Protein AF-A0A9X9JGE0-F1 (afdb_monomer_lite)

Sequence (147 aa):
MSAAIPAWDRRAWCSFCIFTRRSVVIAYSFNENRIAGVWTRFSFKWYGAALNHAPLVGALKTSLIVAAVATLILFSLIVAHSAFCTPFAFLTIRARLQGMSLDFEEAATDLYASRWKTFRRVTLPLILPDLFAGALLVAARGRADRL

Secondary structure (DSSP, 8-state):
------HHHHHHHHHHHHHHHHHHHHHHTTBSSSSTT----B--HHHHHHHH-HHHHHHHHHHHHHHHHHHHHHHHHHHHHHHHHHHHHHHHHHHHHHHS-THHHHHHHHTT--HHHHIIIIIHHHHHHHHHHHHHHHHHHHHHTT-

Radius of gyration: 31.66 Å; chains: 1; bounding box: 65×49×78 Å

Structure (mmCIF, N/CA/C/O backbone):
data_AF-A0A9X9JGE0-F1
#
_entry.id   AF-A0A9X9JGE0-F1
#
loop_
_atom_site.group_PDB
_atom_site.id
_atom_site.type_symbol
_atom_site.label_atom_id
_atom_site.label_alt_id
_atom_site.label_comp_id
_atom_site.label_asym_id
_atom_site.label_entity_id
_atom_site.label_seq_id
_atom_site.pdbx_PDB_ins_code
_atom_site.Cartn_x
_atom_site.Cartn_y
_atom_site.Cartn_z
_atom_site.occupancy
_atom_site.B_iso_or_equiv
_atom_site.auth_seq_id
_atom_site.auth_comp_id
_atom_site.auth_asym_id
_atom_site.auth_atom_id
_atom_site.pdbx_PDB_model_num
ATOM 1 N N . MET A 1 1 ? -11.614 42.279 -28.812 1.00 42.25 1 MET A N 1
ATOM 2 C CA . MET A 1 1 ? -12.574 41.233 -28.390 1.00 42.25 1 MET A CA 1
ATOM 3 C C . MET A 1 1 ? -11.769 39.993 -28.023 1.00 42.25 1 MET A C 1
ATOM 5 O O . MET A 1 1 ? -11.237 39.342 -28.908 1.00 42.25 1 MET A O 1
ATOM 9 N N . SER A 1 2 ? -11.552 39.766 -26.725 1.00 47.31 2 SER A N 1
ATOM 10 C CA . SER A 1 2 ? -10.724 38.673 -26.193 1.00 47.31 2 SER A CA 1
ATOM 11 C C . SER A 1 2 ? -11.575 37.406 -26.081 1.00 47.31 2 SER A C 1
ATOM 13 O O . SER A 1 2 ? -12.528 37.379 -25.303 1.00 47.31 2 SER A O 1
ATOM 15 N N . ALA A 1 3 ? -11.283 36.387 -26.890 1.00 56.34 3 ALA A N 1
ATOM 16 C CA . ALA A 1 3 ? -11.959 35.096 -26.816 1.00 56.34 3 ALA A CA 1
ATOM 17 C C . ALA A 1 3 ? -11.445 34.330 -25.586 1.00 56.34 3 ALA A C 1
ATOM 19 O O . ALA A 1 3 ? -10.338 33.791 -25.577 1.00 56.34 3 ALA A O 1
ATOM 20 N N . ALA A 1 4 ? -12.243 34.320 -24.519 1.00 57.03 4 ALA A N 1
ATOM 21 C CA . ALA A 1 4 ? -11.948 33.583 -23.301 1.00 57.03 4 ALA A CA 1
ATOM 22 C C . ALA A 1 4 ? -12.044 32.071 -23.567 1.00 57.03 4 ALA A C 1
ATOM 24 O O . ALA A 1 4 ? -13.130 31.511 -23.677 1.00 57.03 4 ALA A O 1
ATOM 25 N N . ILE A 1 5 ? -10.890 31.408 -23.670 1.00 63.47 5 ILE A N 1
ATOM 26 C CA . ILE A 1 5 ? -10.789 29.947 -23.788 1.00 63.47 5 ILE A CA 1
ATOM 27 C C . ILE A 1 5 ? -11.442 29.310 -22.540 1.00 63.47 5 ILE A C 1
ATOM 29 O O . ILE A 1 5 ? -11.009 29.634 -21.419 1.00 63.47 5 ILE A O 1
ATOM 33 N N . PRO A 1 6 ? -12.462 28.439 -22.683 1.00 63.12 6 PRO A N 1
ATOM 34 C CA . PRO A 1 6 ? -13.196 27.869 -21.554 1.00 63.12 6 PRO A CA 1
ATOM 35 C C . PRO A 1 6 ? -12.266 27.081 -20.616 1.00 63.12 6 PRO A C 1
ATOM 37 O O . PRO A 1 6 ? -11.465 26.251 -21.038 1.00 63.12 6 PRO A O 1
ATOM 40 N N . ALA A 1 7 ? -12.351 27.345 -19.307 1.00 59.91 7 ALA A N 1
ATOM 41 C CA . ALA A 1 7 ? -11.428 26.810 -18.295 1.00 59.91 7 ALA A CA 1
ATOM 42 C C . ALA A 1 7 ? -11.470 25.274 -18.127 1.00 59.91 7 ALA A C 1
ATOM 44 O O . ALA A 1 7 ? -10.531 24.694 -17.579 1.00 59.91 7 ALA A O 1
ATOM 45 N N . TRP A 1 8 ? -12.524 24.630 -18.630 1.00 57.31 8 TRP A N 1
ATOM 46 C CA . TRP A 1 8 ? -12.731 23.179 -18.643 1.00 57.31 8 TRP A CA 1
ATOM 47 C C . TRP A 1 8 ? -11.866 22.465 -19.690 1.00 57.31 8 TRP A C 1
ATOM 49 O O . TRP A 1 8 ? -11.526 21.300 -19.508 1.00 57.31 8 TRP A O 1
ATOM 59 N N . ASP A 1 9 ? -11.442 23.181 -20.734 1.00 67.12 9 ASP A N 1
ATOM 60 C CA . ASP A 1 9 ? -10.643 22.622 -21.824 1.00 67.12 9 ASP A CA 1
ATOM 61 C C . ASP A 1 9 ? -9.162 22.508 -21.425 1.00 67.12 9 ASP A C 1
ATOM 63 O O . ASP A 1 9 ? -8.529 21.477 -21.604 1.00 67.12 9 ASP A O 1
ATOM 67 N N . ARG A 1 10 ? -8.606 23.508 -20.725 1.00 67.56 10 ARG A N 1
ATOM 68 C CA . ARG A 1 10 ? -7.166 23.537 -20.387 1.00 67.56 10 ARG A CA 1
ATOM 69 C C . ARG A 1 10 ? -6.681 22.362 -19.531 1.00 67.56 10 ARG A C 1
ATOM 71 O O . ARG A 1 10 ? -5.589 21.860 -19.772 1.00 67.56 10 ARG A O 1
ATOM 78 N N . ARG A 1 11 ? -7.450 21.912 -18.531 1.00 72.19 11 ARG A N 1
ATOM 79 C CA . ARG A 1 11 ? -7.034 20.788 -17.662 1.00 72.19 11 ARG A CA 1
ATOM 80 C C . ARG A 1 11 ? -7.080 19.453 -18.404 1.00 72.19 11 ARG A C 1
ATOM 82 O O . ARG A 1 11 ? -6.126 18.685 -18.313 1.00 72.19 11 ARG A O 1
ATOM 89 N N . ALA A 1 12 ? -8.146 19.217 -19.169 1.00 79.12 12 ALA A N 1
ATOM 90 C CA . ALA A 1 12 ? -8.274 18.036 -20.018 1.00 79.12 12 ALA A CA 1
ATOM 91 C C . ALA A 1 12 ? -7.187 18.015 -21.106 1.00 79.12 12 ALA A C 1
ATOM 93 O O . ALA A 1 12 ? -6.556 16.982 -21.322 1.00 79.12 12 ALA A O 1
ATOM 94 N N . TRP A 1 13 ? -6.889 19.172 -21.702 1.00 77.50 13 TRP A N 1
ATOM 95 C CA . TRP A 1 13 ? -5.837 19.340 -22.701 1.00 77.50 13 TRP A CA 1
ATOM 96 C C . TRP A 1 13 ? -4.438 19.084 -22.131 1.00 77.50 13 TRP A C 1
ATOM 98 O O . TRP A 1 13 ? -3.636 18.388 -22.746 1.00 77.50 13 TRP A O 1
ATOM 108 N N . CYS A 1 14 ? -4.138 19.571 -20.920 1.00 80.94 14 CYS A N 1
ATOM 109 C CA . CYS A 1 14 ? -2.872 19.279 -20.244 1.00 80.94 14 CYS A CA 1
ATOM 110 C C . CYS A 1 14 ? -2.708 17.783 -19.947 1.00 80.94 14 CYS A C 1
ATOM 112 O O . CYS A 1 14 ? -1.650 17.221 -20.234 1.00 80.94 14 CYS A O 1
ATOM 114 N N . SER A 1 15 ? -3.745 17.124 -19.416 1.00 82.38 15 SER A N 1
ATOM 115 C CA . SER A 1 15 ? -3.727 15.674 -19.200 1.00 82.38 15 SER A CA 1
ATOM 116 C C . SER A 1 15 ? -3.534 14.923 -20.517 1.00 82.38 15 SER A C 1
ATOM 118 O O . SER A 1 15 ? -2.651 14.072 -20.603 1.00 82.38 15 SER A O 1
ATOM 120 N N . PHE A 1 16 ? -4.278 15.283 -21.566 1.00 85.06 16 PHE A N 1
ATOM 121 C CA . PHE A 1 16 ? -4.134 14.701 -22.899 1.00 85.06 16 PHE A CA 1
ATOM 122 C C . PHE A 1 16 ? -2.714 14.870 -23.453 1.00 85.06 16 PHE A C 1
ATOM 124 O O . PHE A 1 16 ? -2.123 13.892 -23.891 1.00 85.06 16 PHE A O 1
ATOM 131 N N . CYS A 1 17 ? -2.107 16.056 -23.372 1.00 85.12 17 CYS A N 1
ATOM 132 C CA . CYS A 1 17 ? -0.728 16.281 -23.819 1.00 85.12 17 CYS A CA 1
ATOM 133 C C . CYS A 1 17 ? 0.295 15.426 -23.051 1.00 85.12 17 CYS A C 1
ATOM 135 O O . CYS A 1 17 ? 1.239 14.906 -23.651 1.00 85.12 17 CYS A O 1
ATOM 137 N N . ILE A 1 18 ? 0.109 15.241 -21.738 1.00 88.81 18 ILE A N 1
ATOM 138 C CA . ILE A 1 18 ? 0.977 14.386 -20.911 1.00 88.81 18 ILE A CA 1
ATOM 139 C C . ILE A 1 18 ? 0.840 12.917 -21.328 1.00 88.81 18 ILE A C 1
ATOM 141 O O . ILE A 1 18 ? 1.854 12.236 -21.516 1.00 88.81 18 ILE A O 1
ATOM 145 N N . PHE A 1 19 ? -0.389 12.433 -21.518 1.00 90.19 19 PHE A N 1
ATOM 146 C CA . PHE A 1 19 ? -0.643 11.056 -21.946 1.00 90.19 19 PHE A CA 1
ATOM 147 C C . PHE A 1 19 ? -0.172 10.800 -23.376 1.00 90.19 19 PHE A C 1
ATOM 149 O O . PHE A 1 19 ? 0.493 9.796 -23.612 1.00 90.19 19 PHE A O 1
ATOM 156 N N . THR A 1 20 ? -0.420 11.732 -24.294 1.00 88.75 20 THR A N 1
ATOM 157 C CA . THR A 1 20 ? 0.056 11.685 -25.681 1.00 88.75 20 THR A CA 1
ATOM 158 C C . THR A 1 20 ? 1.581 11.647 -25.733 1.00 88.75 20 THR A C 1
ATOM 160 O O . THR A 1 20 ? 2.160 10.835 -26.447 1.00 88.75 20 THR A O 1
ATOM 163 N N . ARG A 1 21 ? 2.278 12.446 -24.914 1.00 87.38 21 ARG A N 1
ATOM 164 C CA . ARG A 1 21 ? 3.746 12.383 -24.849 1.00 87.38 21 ARG A CA 1
ATOM 165 C C . ARG A 1 21 ? 4.240 11.055 -24.270 1.00 87.38 21 ARG A C 1
ATOM 167 O O . ARG A 1 21 ? 5.219 10.502 -24.765 1.00 87.38 21 ARG A O 1
ATOM 174 N N . ARG A 1 22 ? 3.586 10.531 -23.229 1.00 88.44 22 ARG A N 1
ATOM 175 C CA . ARG A 1 22 ? 3.960 9.252 -22.603 1.00 88.44 22 ARG A CA 1
ATOM 176 C C . ARG A 1 22 ? 3.732 8.069 -23.550 1.00 88.44 22 ARG A C 1
ATOM 178 O O . ARG A 1 22 ? 4.597 7.199 -23.622 1.00 88.44 22 ARG A O 1
ATOM 185 N N . SER A 1 23 ? 2.615 8.042 -24.275 1.00 89.44 23 SER A N 1
ATOM 186 C CA . SER A 1 23 ? 2.271 6.961 -25.206 1.00 89.44 23 SER A CA 1
ATOM 187 C C . SER A 1 23 ? 3.217 6.912 -26.404 1.00 89.44 23 SER A C 1
ATOM 189 O O . SER A 1 23 ? 3.630 5.823 -26.792 1.00 89.44 23 SER A O 1
ATOM 191 N N . VAL A 1 24 ? 3.648 8.069 -26.921 1.00 88.50 24 VAL A N 1
ATOM 192 C CA . VAL A 1 24 ? 4.649 8.151 -27.997 1.00 88.50 24 VAL A CA 1
ATOM 193 C C . VAL A 1 24 ? 5.959 7.481 -27.578 1.00 88.50 24 VAL A C 1
ATOM 195 O O . VAL A 1 24 ? 6.488 6.664 -28.326 1.00 88.50 24 VAL A O 1
ATOM 198 N N . VAL A 1 25 ? 6.460 7.745 -26.365 1.00 89.56 25 VAL A N 1
ATOM 199 C CA . VAL A 1 25 ? 7.688 7.090 -25.872 1.00 89.56 25 VAL A CA 1
ATOM 200 C C . VAL A 1 25 ? 7.512 5.574 -25.750 1.00 89.56 25 VAL A C 1
ATOM 202 O O . VAL A 1 25 ? 8.422 4.833 -26.111 1.00 89.56 25 VAL A O 1
ATOM 205 N N . ILE A 1 26 ? 6.347 5.110 -25.287 1.00 90.81 26 ILE A N 1
ATOM 206 C CA . ILE A 1 26 ? 6.044 3.674 -25.175 1.00 90.81 26 ILE A CA 1
ATOM 207 C C . ILE A 1 26 ? 5.963 3.018 -26.560 1.00 90.81 26 ILE A C 1
ATOM 209 O O . ILE A 1 26 ? 6.479 1.926 -26.750 1.00 90.81 26 ILE A O 1
ATOM 213 N N . ALA A 1 27 ? 5.353 3.669 -27.551 1.00 89.06 27 ALA A N 1
ATOM 214 C CA . ALA A 1 27 ? 5.300 3.136 -28.910 1.00 89.06 27 ALA A CA 1
ATOM 215 C C . ALA A 1 27 ? 6.710 3.036 -29.517 1.00 89.06 27 ALA A C 1
ATOM 217 O O . ALA A 1 27 ? 7.099 1.986 -30.029 1.00 89.06 27 ALA A O 1
ATOM 218 N N . TYR A 1 28 ? 7.513 4.099 -29.399 1.00 89.44 28 TYR A N 1
ATOM 219 C CA . TYR A 1 28 ? 8.874 4.131 -29.936 1.00 89.44 28 TYR A CA 1
ATOM 220 C C . TYR A 1 28 ? 9.872 3.247 -29.175 1.00 89.44 28 TYR A C 1
ATOM 222 O O . TYR A 1 28 ? 10.896 2.896 -29.757 1.00 89.44 28 TYR A O 1
ATOM 230 N N . SER A 1 29 ? 9.604 2.822 -27.934 1.00 89.31 29 SER A N 1
ATOM 231 C CA . SER A 1 29 ? 10.487 1.871 -27.236 1.00 89.31 29 SER A CA 1
ATOM 232 C C . SER A 1 29 ? 10.487 0.475 -27.867 1.00 89.31 29 SER A C 1
ATOM 234 O O . SER A 1 29 ? 11.436 -0.281 -27.667 1.00 89.31 29 SER A O 1
ATOM 236 N N . PHE A 1 30 ? 9.467 0.160 -28.671 1.00 91.12 30 PHE A N 1
ATOM 237 C CA . PHE A 1 30 ? 9.420 -1.043 -29.503 1.00 91.12 30 PHE A CA 1
ATOM 238 C C . PHE A 1 30 ? 9.964 -0.830 -30.920 1.00 91.12 30 PHE A C 1
ATOM 240 O O . PHE A 1 30 ? 9.912 -1.747 -31.734 1.00 91.12 30 PHE A O 1
ATOM 247 N N . ASN A 1 31 ? 10.458 0.362 -31.259 1.00 91.31 31 ASN A N 1
ATOM 248 C CA . ASN A 1 31 ? 11.024 0.620 -32.577 1.00 91.31 31 ASN A CA 1
ATOM 249 C C . ASN A 1 31 ? 12.462 0.090 -32.652 1.00 91.31 31 ASN A C 1
ATOM 251 O O . ASN A 1 31 ? 13.282 0.272 -31.748 1.00 91.31 31 ASN A O 1
ATOM 255 N N . GLU A 1 32 ? 12.799 -0.554 -33.764 1.00 86.88 32 GLU A N 1
ATOM 256 C CA . GLU A 1 32 ? 14.139 -1.084 -33.988 1.00 86.88 32 GLU A CA 1
ATOM 257 C C . GLU A 1 32 ? 15.193 0.029 -34.175 1.00 86.88 32 GLU A C 1
ATOM 259 O O . GLU A 1 32 ? 16.374 -0.156 -33.845 1.00 86.88 32 GLU A O 1
ATOM 264 N N . ASN A 1 33 ? 14.766 1.181 -34.696 1.00 84.25 33 ASN A N 1
ATOM 265 C CA . ASN A 1 33 ? 15.609 2.336 -34.983 1.00 84.25 33 ASN A CA 1
ATOM 266 C C . ASN A 1 33 ? 16.009 3.110 -33.708 1.00 84.25 33 ASN A C 1
ATOM 268 O O . ASN A 1 33 ? 15.224 3.226 -32.772 1.00 84.25 33 ASN A O 1
ATOM 272 N N . ARG A 1 34 ? 17.217 3.697 -33.689 1.00 77.62 34 ARG A N 1
ATOM 273 C CA . ARG A 1 34 ? 17.703 4.546 -32.577 1.00 77.62 34 ARG A CA 1
ATOM 274 C C . ARG A 1 34 ? 17.159 5.982 -32.626 1.00 77.62 34 ARG A C 1
ATOM 276 O O . ARG A 1 34 ? 17.260 6.697 -31.635 1.00 77.62 34 ARG A O 1
ATOM 283 N N . ILE A 1 35 ? 16.605 6.408 -33.764 1.00 80.75 35 ILE A N 1
ATOM 284 C CA . ILE A 1 35 ? 16.060 7.756 -33.967 1.00 80.75 35 ILE A CA 1
ATOM 285 C C . ILE A 1 35 ? 14.535 7.715 -33.795 1.00 80.75 35 ILE A C 1
ATOM 287 O O . ILE A 1 35 ? 13.830 7.053 -34.560 1.00 80.75 35 ILE A O 1
ATOM 291 N N . ALA A 1 36 ? 14.021 8.437 -32.795 1.00 74.94 36 ALA A N 1
ATOM 292 C CA . ALA A 1 36 ? 12.588 8.598 -32.558 1.00 74.94 36 ALA A CA 1
ATOM 293 C C . ALA A 1 36 ? 12.008 9.618 -33.555 1.00 74.94 36 ALA A C 1
ATOM 295 O O . ALA A 1 36 ? 12.134 10.824 -33.364 1.00 74.94 36 ALA A O 1
ATOM 296 N N . GLY A 1 37 ? 11.423 9.126 -34.648 1.00 77.94 37 GLY A N 1
ATOM 297 C CA . GLY A 1 37 ? 10.830 9.969 -35.696 1.00 77.94 37 GLY A CA 1
ATOM 298 C C . GLY A 1 37 ? 10.468 9.221 -36.978 1.00 77.94 37 GLY A C 1
ATOM 299 O O . GLY A 1 37 ? 9.605 9.671 -37.722 1.00 77.94 37 GLY A O 1
ATOM 300 N N . VAL A 1 38 ? 11.078 8.054 -37.213 1.00 81.44 38 VAL A N 1
ATOM 301 C CA . VAL A 1 38 ? 10.747 7.178 -38.345 1.00 81.44 38 VAL A CA 1
ATOM 302 C C . VAL A 1 38 ? 10.482 5.771 -37.822 1.00 81.44 38 VAL A C 1
ATOM 304 O O . VAL A 1 38 ? 11.352 5.156 -37.195 1.00 81.44 38 VAL A O 1
ATOM 307 N N . TRP A 1 39 ? 9.269 5.274 -38.061 1.00 84.44 39 TRP A N 1
ATOM 308 C CA . TRP A 1 39 ? 8.888 3.901 -37.744 1.00 84.44 39 TRP A CA 1
ATOM 309 C C . TRP A 1 39 ? 9.436 2.955 -38.812 1.00 84.44 39 TRP A C 1
ATOM 311 O O . TRP A 1 39 ? 9.086 3.092 -39.982 1.00 84.44 39 TRP A O 1
ATOM 321 N N . THR A 1 40 ? 10.296 2.008 -38.426 1.00 84.50 40 THR A N 1
ATOM 322 C CA . THR A 1 40 ? 10.891 1.049 -39.373 1.00 84.50 40 THR A CA 1
ATOM 323 C C . THR A 1 40 ? 10.388 -0.368 -39.131 1.00 84.50 40 THR A C 1
ATOM 325 O O . THR A 1 40 ? 9.804 -0.976 -40.025 1.00 84.50 40 THR A O 1
ATOM 328 N N . ARG A 1 41 ? 10.589 -0.901 -37.919 1.00 84.81 41 ARG A N 1
ATOM 329 C CA . ARG A 1 41 ? 10.190 -2.263 -37.543 1.00 84.81 41 ARG A CA 1
ATOM 330 C C . ARG A 1 41 ? 9.975 -2.388 -36.037 1.00 84.81 41 ARG A C 1
ATOM 332 O O . ARG A 1 41 ? 10.631 -1.706 -35.253 1.00 84.81 41 ARG A O 1
ATOM 339 N N . PHE A 1 42 ? 9.097 -3.306 -35.645 1.00 89.75 42 PHE A N 1
ATOM 340 C CA . PHE A 1 42 ? 8.863 -3.688 -34.253 1.00 89.75 42 PHE A CA 1
ATOM 341 C C . PHE A 1 42 ? 9.985 -4.611 -33.724 1.00 89.75 42 PHE A C 1
ATOM 343 O O . PHE A 1 42 ? 10.331 -5.598 -34.380 1.00 89.75 42 PHE A O 1
ATOM 350 N N . SER A 1 43 ? 10.576 -4.299 -32.562 1.00 89.38 43 SER A N 1
ATOM 351 C CA . SER A 1 43 ? 11.701 -5.031 -31.957 1.00 89.38 43 SER A CA 1
ATOM 352 C C . SER A 1 43 ? 11.806 -4.852 -30.432 1.00 89.38 43 SER A C 1
ATOM 354 O O . SER A 1 43 ? 11.572 -3.771 -29.902 1.00 89.38 43 SER A O 1
ATOM 356 N N . PHE A 1 44 ? 12.257 -5.901 -29.730 1.00 88.88 44 PHE A N 1
ATOM 357 C CA . PHE A 1 44 ? 12.521 -5.898 -28.279 1.00 88.88 44 PHE A CA 1
ATOM 358 C C . PHE A 1 44 ? 14.014 -5.888 -27.904 1.00 88.88 44 PHE A C 1
ATOM 360 O O . PHE A 1 44 ? 14.366 -6.011 -26.730 1.00 88.88 44 PHE A O 1
ATOM 367 N N . LYS A 1 45 ? 14.918 -5.747 -28.880 1.00 87.94 45 LYS A N 1
ATOM 368 C CA . LYS A 1 45 ? 16.372 -5.898 -28.675 1.00 87.94 45 LYS A CA 1
ATOM 369 C C . LYS A 1 45 ? 16.943 -5.017 -27.554 1.00 87.94 45 LYS A C 1
ATOM 371 O O . LYS A 1 45 ? 17.818 -5.449 -26.805 1.00 87.94 45 LYS A O 1
ATOM 376 N N . TRP A 1 46 ? 16.415 -3.804 -27.403 1.00 87.31 46 TRP A N 1
ATOM 377 C CA . TRP A 1 46 ? 16.867 -2.837 -26.403 1.00 87.31 46 TRP A CA 1
ATOM 378 C C . TRP A 1 46 ? 16.511 -3.245 -24.975 1.00 87.31 46 TRP A C 1
ATOM 380 O O . TRP A 1 46 ? 17.274 -2.942 -24.067 1.00 87.31 46 TRP A O 1
ATOM 390 N N . TYR A 1 47 ? 15.412 -3.976 -24.770 1.00 89.12 47 TYR A N 1
ATOM 391 C CA . TYR A 1 47 ? 15.052 -4.502 -23.452 1.00 89.12 47 TYR A CA 1
ATOM 392 C C . TYR A 1 47 ? 16.012 -5.610 -23.017 1.00 89.12 47 TYR A C 1
ATOM 394 O O . TYR A 1 47 ? 16.455 -5.622 -21.872 1.00 89.12 47 TYR A O 1
ATOM 402 N N . GLY A 1 48 ? 16.400 -6.496 -23.941 1.00 87.00 48 GLY A N 1
ATOM 403 C CA . GLY A 1 48 ? 17.418 -7.516 -23.677 1.00 87.00 48 GLY A CA 1
ATOM 404 C C . GLY A 1 48 ? 18.779 -6.897 -23.349 1.00 87.00 48 GLY A C 1
ATOM 405 O O . GLY A 1 48 ? 19.413 -7.279 -22.370 1.00 87.00 48 GLY A O 1
ATOM 406 N N . ALA A 1 49 ? 19.202 -5.883 -24.112 1.00 87.00 49 ALA A N 1
ATOM 407 C CA . ALA A 1 49 ? 20.411 -5.121 -23.800 1.00 87.00 49 ALA A CA 1
ATOM 408 C C . ALA A 1 49 ? 20.309 -4.421 -22.431 1.00 87.00 49 ALA A C 1
ATOM 410 O O . ALA A 1 49 ? 21.222 -4.550 -21.622 1.00 87.00 49 ALA A O 1
ATOM 411 N N . ALA A 1 50 ? 19.175 -3.772 -22.133 1.00 87.50 50 ALA A N 1
ATOM 412 C CA . ALA A 1 50 ? 18.895 -3.114 -20.853 1.00 87.50 50 ALA A CA 1
ATOM 413 C C . ALA A 1 50 ? 19.060 -4.066 -19.657 1.00 87.50 50 ALA A C 1
ATOM 415 O O . ALA A 1 50 ? 19.731 -3.719 -18.687 1.00 87.50 50 ALA A O 1
ATOM 416 N N . LEU A 1 51 ? 18.509 -5.279 -19.742 1.00 89.00 51 LEU A N 1
ATOM 417 C CA . LEU A 1 51 ? 18.597 -6.281 -18.674 1.00 89.00 51 LEU A CA 1
ATOM 418 C C . LEU A 1 51 ? 20.001 -6.876 -18.498 1.00 89.00 51 LEU A C 1
ATOM 420 O O . LEU A 1 51 ? 20.320 -7.358 -17.417 1.00 89.00 51 LEU A O 1
ATOM 424 N N . ASN A 1 52 ? 20.861 -6.812 -19.514 1.00 92.88 52 ASN A N 1
ATOM 425 C CA . ASN A 1 52 ? 22.252 -7.256 -19.399 1.00 92.88 52 ASN A CA 1
ATOM 426 C C . ASN A 1 52 ? 23.173 -6.197 -18.761 1.00 92.88 52 ASN A C 1
ATOM 428 O O . ASN A 1 52 ? 24.310 -6.503 -18.401 1.00 92.88 52 ASN A O 1
ATOM 432 N N . HIS A 1 53 ? 22.708 -4.956 -18.578 1.00 93.75 53 HIS A N 1
ATOM 433 C CA . HIS A 1 53 ? 23.491 -3.920 -17.908 1.00 93.75 53 HIS A CA 1
ATOM 434 C C . HIS A 1 53 ? 23.459 -4.099 -16.382 1.00 93.75 53 HIS A C 1
ATOM 436 O O . HIS A 1 53 ? 22.483 -3.757 -15.711 1.00 93.75 53 HIS A O 1
ATOM 442 N N . ALA A 1 54 ? 24.575 -4.577 -15.823 1.00 91.31 54 ALA A N 1
ATOM 443 C CA . ALA A 1 54 ? 24.733 -4.838 -14.390 1.00 91.31 54 ALA A CA 1
ATOM 444 C C . ALA A 1 54 ? 24.349 -3.659 -13.463 1.00 91.31 54 ALA A C 1
ATOM 446 O O . ALA A 1 54 ? 23.667 -3.912 -12.467 1.00 91.31 54 ALA A O 1
ATOM 447 N N . PRO A 1 55 ? 24.677 -2.382 -13.765 1.00 92.88 55 PRO A N 1
ATOM 448 C CA . PRO A 1 55 ? 24.276 -1.263 -12.908 1.00 92.88 55 PRO A CA 1
ATOM 449 C C . PRO A 1 55 ? 22.758 -1.049 -12.867 1.00 92.88 55 PRO A C 1
ATOM 451 O O . PRO A 1 55 ? 22.202 -0.747 -11.812 1.00 92.88 55 PRO A O 1
ATOM 454 N N . LEU A 1 56 ? 22.075 -1.243 -14.002 1.00 92.25 56 LEU A N 1
ATOM 455 C CA . LEU A 1 56 ? 20.627 -1.056 -14.108 1.00 92.25 56 LEU A CA 1
ATOM 456 C C . LEU A 1 56 ? 19.885 -2.121 -13.297 1.00 92.25 56 LEU A C 1
ATOM 458 O O . LEU A 1 56 ? 18.994 -1.808 -12.509 1.00 92.25 56 LEU A O 1
ATOM 462 N N . VAL A 1 57 ? 20.296 -3.382 -13.448 1.00 93.00 57 VAL A N 1
ATOM 463 C CA . VAL A 1 57 ? 19.727 -4.496 -12.681 1.00 93.00 57 VAL A CA 1
ATOM 464 C C . VAL A 1 57 ? 20.068 -4.378 -11.197 1.00 93.00 57 VAL A C 1
ATOM 466 O O . VAL A 1 57 ? 19.230 -4.698 -10.358 1.00 93.00 57 VAL A O 1
ATOM 469 N N . GLY A 1 58 ? 21.263 -3.886 -10.856 1.00 93.75 58 GLY A N 1
ATOM 470 C CA . GLY A 1 58 ? 21.653 -3.596 -9.478 1.00 93.75 58 GLY A CA 1
ATOM 471 C C . GLY A 1 58 ? 20.709 -2.592 -8.816 1.00 93.75 58 GLY A C 1
ATOM 472 O O . GLY A 1 58 ? 20.129 -2.901 -7.778 1.00 93.75 58 GLY A O 1
ATOM 473 N N . ALA A 1 59 ? 20.481 -1.440 -9.453 1.00 94.19 59 ALA A N 1
ATOM 474 C CA . ALA A 1 59 ? 19.563 -0.413 -8.955 1.00 94.19 59 ALA A CA 1
ATOM 475 C C . ALA A 1 59 ? 18.102 -0.899 -8.870 1.00 94.19 59 ALA A C 1
ATOM 477 O O . ALA A 1 59 ? 17.380 -0.571 -7.926 1.00 94.19 59 ALA A O 1
ATOM 478 N N . LEU A 1 60 ? 17.657 -1.715 -9.832 1.00 94.38 60 LEU A N 1
ATOM 479 C CA . LEU A 1 60 ? 16.325 -2.322 -9.803 1.00 94.38 60 LEU A CA 1
ATOM 480 C C . LEU A 1 60 ? 16.167 -3.283 -8.616 1.00 94.38 60 LEU A C 1
ATOM 482 O O . LEU A 1 60 ? 15.175 -3.224 -7.898 1.00 94.38 60 LEU A O 1
ATOM 486 N N . LYS A 1 61 ? 17.154 -4.155 -8.383 1.00 94.44 61 LYS A N 1
ATOM 487 C CA . LYS A 1 61 ? 17.136 -5.097 -7.257 1.00 94.44 61 LYS A CA 1
ATOM 488 C C . LYS A 1 61 ? 17.151 -4.370 -5.917 1.00 94.44 61 LYS A C 1
ATOM 490 O O . LYS A 1 61 ? 16.359 -4.711 -5.046 1.00 94.44 61 LYS A O 1
ATOM 495 N N . THR A 1 62 ? 18.013 -3.368 -5.747 1.00 94.69 62 THR A N 1
ATOM 496 C CA . THR A 1 62 ? 18.1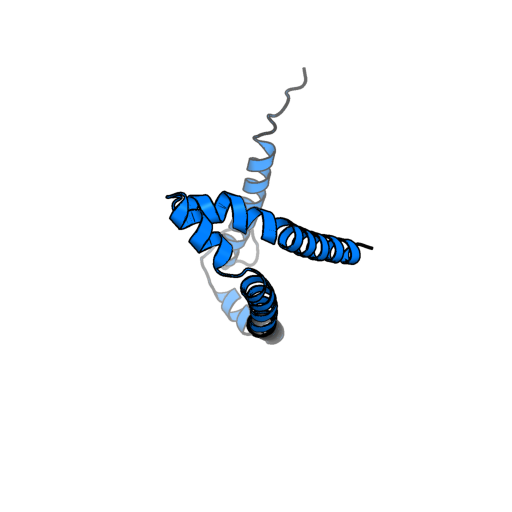01 -2.626 -4.482 1.00 94.69 62 THR A CA 1
ATOM 497 C C . THR A 1 62 ? 16.818 -1.860 -4.193 1.00 94.69 62 THR A C 1
ATOM 499 O O . THR A 1 62 ? 16.289 -1.975 -3.091 1.00 94.69 62 THR A O 1
ATOM 502 N N . SER A 1 63 ? 16.263 -1.149 -5.176 1.00 96.31 63 SER A N 1
ATOM 503 C CA . SER A 1 63 ? 14.988 -0.440 -5.006 1.00 96.31 63 SER A CA 1
ATOM 504 C C . SER A 1 63 ? 13.822 -1.386 -4.706 1.00 96.31 63 SER A C 1
ATOM 506 O O . SER A 1 63 ? 13.012 -1.086 -3.830 1.00 96.31 63 SER A O 1
ATOM 508 N N . LEU A 1 64 ? 13.766 -2.556 -5.353 1.00 96.25 64 LEU A N 1
ATOM 509 C CA . LEU A 1 64 ? 12.738 -3.565 -5.093 1.00 96.25 64 LEU A CA 1
ATOM 510 C C . LEU A 1 64 ? 12.847 -4.154 -3.679 1.00 96.25 64 LEU A C 1
ATOM 512 O O . LEU A 1 64 ? 11.838 -4.276 -2.987 1.00 96.25 64 LEU A O 1
ATOM 516 N N . ILE A 1 65 ? 14.065 -4.479 -3.233 1.00 96.94 65 ILE A N 1
ATOM 517 C CA . ILE A 1 65 ? 14.315 -4.991 -1.878 1.00 96.94 65 ILE A CA 1
ATOM 518 C C . ILE A 1 65 ? 13.918 -3.941 -0.840 1.00 96.94 65 ILE A C 1
ATOM 520 O O . ILE A 1 65 ? 13.190 -4.257 0.097 1.00 96.94 65 ILE A O 1
ATOM 524 N N . VAL A 1 66 ? 14.341 -2.688 -1.023 1.00 97.12 66 VAL A N 1
ATOM 525 C CA . VAL A 1 66 ? 14.004 -1.594 -0.102 1.00 97.12 66 VAL A CA 1
ATOM 526 C C . VAL A 1 66 ? 12.491 -1.389 -0.025 1.00 97.12 66 VAL A C 1
ATOM 528 O O . VAL A 1 66 ? 11.954 -1.282 1.075 1.00 97.12 66 VAL A O 1
ATOM 531 N N . ALA A 1 67 ? 11.785 -1.396 -1.160 1.00 96.75 67 ALA A N 1
ATOM 532 C CA . ALA A 1 67 ? 10.330 -1.245 -1.187 1.00 96.75 67 ALA A CA 1
ATOM 533 C C . ALA A 1 67 ? 9.605 -2.390 -0.456 1.00 96.75 67 ALA A C 1
ATOM 535 O O . ALA A 1 67 ? 8.689 -2.145 0.335 1.00 96.75 67 ALA A O 1
ATOM 536 N N . ALA A 1 68 ? 10.030 -3.637 -0.681 1.00 97.12 68 ALA A N 1
ATOM 537 C CA . ALA A 1 68 ? 9.449 -4.801 -0.018 1.00 97.12 68 ALA A CA 1
ATOM 538 C C . ALA A 1 68 ? 9.688 -4.763 1.499 1.00 97.12 68 ALA A C 1
ATOM 540 O O . ALA A 1 68 ? 8.748 -4.902 2.281 1.00 97.12 68 ALA A O 1
ATOM 541 N N . VAL A 1 69 ? 10.930 -4.503 1.918 1.00 97.31 69 VAL A N 1
ATOM 542 C CA . VAL A 1 69 ? 11.308 -4.421 3.335 1.00 97.31 69 VAL A CA 1
ATOM 543 C C . VAL A 1 69 ? 10.557 -3.290 4.036 1.00 97.31 69 VAL A C 1
ATOM 545 O O . VAL A 1 69 ? 9.980 -3.514 5.097 1.00 97.31 69 VAL A O 1
ATOM 548 N N . ALA A 1 70 ? 10.480 -2.104 3.430 1.00 96.69 70 ALA A N 1
ATOM 549 C CA . ALA A 1 70 ? 9.737 -0.977 3.991 1.00 96.69 70 ALA A CA 1
ATOM 550 C C . ALA A 1 70 ? 8.248 -1.305 4.195 1.00 96.69 70 ALA A C 1
ATOM 552 O O . ALA A 1 70 ? 7.679 -0.985 5.240 1.00 96.69 70 ALA A O 1
ATOM 553 N N . THR A 1 71 ? 7.629 -1.994 3.231 1.00 96.19 71 THR A N 1
ATOM 554 C CA . THR A 1 71 ? 6.216 -2.398 3.313 1.00 96.19 71 THR A CA 1
ATOM 555 C C . THR A 1 71 ? 5.982 -3.387 4.454 1.00 96.19 71 THR A C 1
ATOM 557 O O . THR A 1 71 ? 5.036 -3.230 5.227 1.00 96.19 71 THR A O 1
ATOM 560 N N . LEU A 1 72 ? 6.864 -4.379 4.603 1.00 97.00 72 LEU A N 1
ATOM 561 C CA . LEU A 1 72 ? 6.774 -5.368 5.678 1.00 97.00 72 LEU A CA 1
ATOM 562 C C . LEU A 1 72 ? 6.988 -4.741 7.060 1.00 97.00 72 LEU A C 1
ATOM 564 O O . LEU A 1 72 ? 6.260 -5.067 8.000 1.00 97.00 72 LEU A O 1
ATOM 568 N N . ILE A 1 73 ? 7.951 -3.822 7.184 1.00 97.25 73 ILE A N 1
ATOM 569 C CA . ILE A 1 73 ? 8.209 -3.090 8.430 1.00 97.25 73 ILE A CA 1
ATOM 570 C C . ILE A 1 73 ? 6.976 -2.284 8.835 1.00 97.25 73 ILE A C 1
ATOM 572 O O . ILE A 1 73 ? 6.522 -2.401 9.971 1.00 97.25 73 ILE A O 1
ATOM 576 N N . LEU A 1 74 ? 6.406 -1.503 7.912 1.00 96.81 74 LEU A N 1
ATOM 577 C CA . LEU A 1 74 ? 5.223 -0.692 8.195 1.00 96.81 74 LEU A CA 1
ATOM 578 C C . LEU A 1 74 ? 4.036 -1.562 8.618 1.00 96.81 74 LEU A C 1
ATOM 580 O O . LEU A 1 74 ? 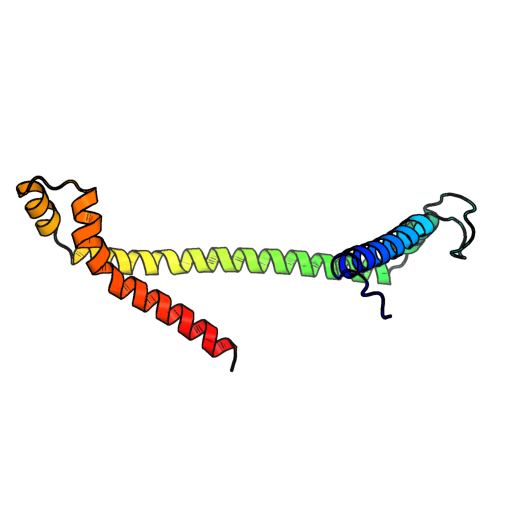3.370 -1.259 9.606 1.00 96.81 74 LEU A O 1
ATOM 584 N N . PHE A 1 75 ? 3.798 -2.664 7.906 1.00 97.31 75 PHE A N 1
ATOM 585 C CA . PHE A 1 75 ? 2.731 -3.600 8.244 1.00 97.31 75 PHE A CA 1
ATOM 586 C C . PHE A 1 75 ? 2.906 -4.172 9.657 1.00 97.31 75 PHE A C 1
ATOM 588 O O . PHE A 1 75 ? 1.981 -4.137 10.467 1.00 97.31 75 PHE A O 1
ATOM 595 N N . SER A 1 76 ? 4.117 -4.629 9.978 1.00 95.69 76 SER A N 1
ATOM 596 C CA . SER A 1 76 ? 4.440 -5.211 11.284 1.00 95.69 76 SER A CA 1
ATOM 597 C C . SER A 1 76 ? 4.297 -4.186 12.409 1.00 95.69 76 SER A C 1
ATOM 599 O O . SER A 1 76 ? 3.775 -4.506 13.474 1.00 95.69 76 SER A O 1
ATOM 601 N N . LEU A 1 77 ? 4.702 -2.937 12.159 1.00 96.88 77 LEU A N 1
ATOM 602 C CA . LEU A 1 77 ? 4.563 -1.828 13.098 1.00 96.88 77 LEU A CA 1
ATOM 603 C C . LEU A 1 77 ? 3.091 -1.516 13.393 1.00 96.88 77 LEU A C 1
ATOM 605 O O . LEU A 1 77 ? 2.728 -1.361 14.556 1.00 96.88 77 LEU A O 1
ATOM 609 N N . ILE A 1 78 ? 2.241 -1.458 12.362 1.00 95.94 78 ILE A N 1
ATOM 610 C CA . ILE A 1 78 ? 0.799 -1.225 12.528 1.00 95.94 78 ILE A CA 1
ATOM 611 C C . ILE A 1 78 ? 0.183 -2.345 13.370 1.00 95.94 78 ILE A C 1
ATOM 613 O O . ILE A 1 78 ? -0.494 -2.063 14.356 1.00 95.94 78 ILE A O 1
ATOM 617 N N . VAL A 1 79 ? 0.46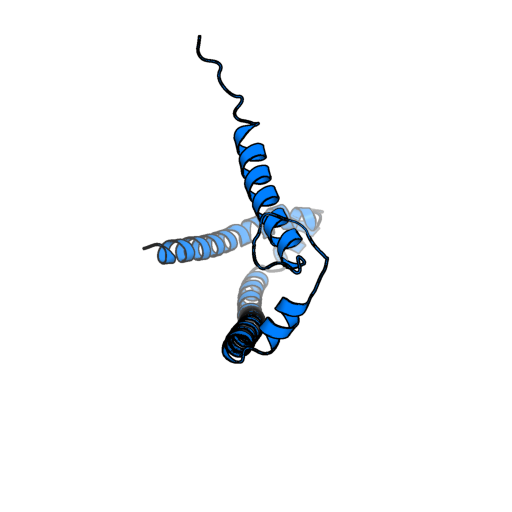5 -3.607 13.032 1.00 96.50 79 VAL A N 1
ATOM 618 C CA . VAL A 1 79 ? -0.064 -4.768 13.765 1.00 96.50 79 VAL A CA 1
ATOM 619 C C . VAL A 1 79 ? 0.401 -4.760 15.222 1.00 96.50 79 VAL A C 1
ATOM 621 O O . VAL A 1 79 ? -0.421 -4.905 16.127 1.00 96.50 79 VAL A O 1
ATOM 624 N N . ALA A 1 80 ? 1.695 -4.538 15.466 1.00 95.81 80 ALA A N 1
ATOM 625 C CA . ALA A 1 80 ? 2.252 -4.474 16.814 1.00 95.81 80 ALA A CA 1
ATOM 626 C C . ALA A 1 80 ? 1.646 -3.321 17.631 1.00 95.81 80 ALA A C 1
ATOM 628 O O . ALA A 1 80 ? 1.281 -3.512 18.790 1.00 95.81 80 ALA A O 1
ATOM 629 N N . HIS A 1 81 ? 1.483 -2.141 17.028 1.00 93.50 81 HIS A N 1
ATOM 630 C CA . HIS A 1 81 ? 0.903 -0.979 17.696 1.00 93.50 81 HIS A CA 1
ATOM 631 C C . HIS A 1 81 ? -0.579 -1.187 18.031 1.00 93.50 81 HIS A C 1
ATOM 633 O O . HIS A 1 81 ? -1.002 -0.921 19.155 1.00 93.50 81 HIS A O 1
ATOM 639 N N . SER A 1 82 ? -1.369 -1.723 17.099 1.00 92.88 82 SER A N 1
ATOM 640 C CA . SER A 1 82 ? -2.773 -2.058 17.352 1.00 92.88 82 SER A CA 1
ATOM 641 C C . SER A 1 82 ? -2.918 -3.111 18.455 1.00 92.88 82 SER A C 1
ATOM 643 O O . SER A 1 82 ? -3.737 -2.938 19.361 1.00 92.88 82 SER A O 1
ATOM 645 N N . ALA A 1 83 ? -2.094 -4.163 18.434 1.00 93.31 83 ALA A N 1
ATOM 646 C CA . ALA A 1 83 ? -2.084 -5.189 19.476 1.00 93.31 83 ALA A CA 1
ATOM 647 C C . ALA A 1 83 ? -1.690 -4.617 20.850 1.00 93.31 83 ALA A C 1
ATOM 649 O O . ALA A 1 83 ? -2.279 -4.994 21.860 1.00 93.31 83 ALA A O 1
ATOM 650 N N . PHE A 1 84 ? -0.757 -3.662 20.885 1.00 92.06 84 PHE A N 1
ATOM 651 C CA . PHE A 1 84 ? -0.334 -2.975 22.106 1.00 92.06 84 PHE A CA 1
ATOM 652 C C . PHE A 1 84 ? -1.409 -2.031 22.673 1.00 92.06 84 PHE A C 1
ATOM 654 O O . PHE A 1 84 ? -1.639 -2.004 23.881 1.00 92.06 84 PHE A O 1
ATOM 661 N N . CYS A 1 85 ? -2.107 -1.271 21.824 1.00 87.94 85 CYS A N 1
ATOM 662 C CA . CYS A 1 85 ? -3.129 -0.316 22.270 1.00 87.94 85 CYS A CA 1
ATOM 663 C C . CYS A 1 85 ? -4.462 -0.974 22.668 1.00 87.94 85 CYS A C 1
ATOM 665 O O . CYS A 1 85 ? -5.211 -0.400 23.459 1.00 87.94 85 CYS A O 1
ATOM 667 N N . THR A 1 86 ? -4.761 -2.173 22.158 1.00 89.81 86 THR A N 1
ATOM 668 C CA . THR A 1 86 ? -6.005 -2.909 22.454 1.00 89.81 86 THR A CA 1
ATOM 669 C C . THR A 1 86 ? -6.239 -3.145 23.955 1.00 89.81 86 THR A C 1
ATOM 671 O O . THR A 1 86 ? -7.301 -2.750 24.441 1.00 89.81 86 THR A O 1
ATOM 674 N N . PRO A 1 87 ? -5.300 -3.721 24.736 1.00 87.06 87 PRO A N 1
ATOM 675 C CA . PRO A 1 87 ? -5.509 -3.912 26.170 1.00 87.06 87 PRO A CA 1
ATOM 676 C C . PRO A 1 87 ? -5.648 -2.583 26.916 1.00 87.06 87 PRO A C 1
ATOM 678 O O . PRO A 1 87 ? -6.451 -2.497 27.838 1.00 87.06 87 PRO A O 1
ATOM 681 N N . PHE A 1 88 ? -4.943 -1.528 26.498 1.00 82.12 88 PHE A N 1
ATOM 682 C CA . PHE A 1 88 ? -5.060 -0.213 27.130 1.00 82.12 88 PHE A CA 1
ATOM 683 C C . PHE A 1 88 ? -6.465 0.380 26.955 1.00 82.12 88 PHE A C 1
ATOM 685 O O . PHE A 1 88 ? -7.091 0.781 27.933 1.00 82.12 88 PHE A O 1
ATOM 692 N N . ALA A 1 89 ? -6.998 0.360 25.729 1.00 82.12 89 ALA A N 1
ATOM 693 C CA . ALA A 1 89 ? -8.369 0.789 25.458 1.00 82.12 89 ALA A CA 1
ATOM 694 C C . ALA A 1 89 ? -9.401 -0.096 26.179 1.00 82.12 89 ALA A C 1
ATOM 696 O O . ALA A 1 89 ? -10.395 0.394 26.706 1.00 82.12 89 ALA A O 1
ATOM 697 N N . PHE A 1 90 ? -9.162 -1.406 26.245 1.00 85.12 90 PHE A N 1
ATOM 698 C CA . PHE A 1 90 ? -10.073 -2.326 26.919 1.00 85.12 90 PHE A CA 1
ATOM 699 C C . PHE A 1 90 ? -10.113 -2.095 28.435 1.00 85.12 90 PHE A C 1
ATOM 701 O O . PHE A 1 90 ? -11.186 -2.119 29.034 1.00 85.12 90 PHE A O 1
ATOM 708 N N . LEU A 1 91 ? -8.965 -1.827 29.062 1.00 85.88 91 LEU A N 1
ATOM 709 C CA . LEU A 1 91 ? -8.878 -1.530 30.491 1.00 85.88 91 LEU A CA 1
ATOM 710 C C . LEU A 1 91 ? -9.596 -0.226 30.851 1.00 85.88 91 LEU A C 1
ATOM 712 O O . LEU A 1 91 ? -10.335 -0.204 31.834 1.00 85.88 91 LEU A O 1
ATOM 716 N N . THR A 1 92 ? -9.443 0.835 30.054 1.00 80.06 92 THR A N 1
ATOM 717 C CA . THR A 1 92 ? -10.131 2.112 30.312 1.00 80.06 92 THR A CA 1
ATOM 718 C C . THR A 1 92 ? -11.644 1.980 30.155 1.00 80.06 92 THR A C 1
ATOM 720 O O . THR A 1 92 ? -12.390 2.444 31.015 1.00 80.06 92 THR A O 1
ATOM 723 N N . ILE A 1 93 ? -12.111 1.272 29.122 1.00 79.56 93 ILE A N 1
ATOM 724 C CA . ILE A 1 93 ? -13.541 0.999 28.918 1.00 79.56 93 ILE A CA 1
ATOM 725 C C . ILE A 1 93 ? -14.101 0.165 30.074 1.00 79.56 93 ILE A C 1
ATOM 727 O O . ILE A 1 93 ? -15.152 0.497 30.622 1.00 79.56 93 ILE A O 1
ATOM 731 N N . ARG A 1 94 ? -13.394 -0.893 30.494 1.00 77.69 94 ARG A N 1
ATOM 732 C CA . ARG A 1 94 ? -13.829 -1.732 31.620 1.00 77.69 94 ARG A CA 1
ATOM 733 C C . ARG A 1 94 ? -13.884 -0.964 32.934 1.00 77.69 94 ARG A C 1
ATOM 735 O O . ARG A 1 94 ? -14.860 -1.125 33.658 1.00 77.69 94 ARG A O 1
ATOM 742 N N . ALA A 1 95 ? -12.901 -0.110 33.215 1.00 77.75 95 ALA A N 1
ATOM 743 C CA . ALA A 1 95 ? -12.899 0.723 34.415 1.00 77.75 95 ALA A CA 1
ATOM 744 C C . ALA A 1 95 ? -14.107 1.679 34.461 1.00 77.75 95 ALA A C 1
ATOM 746 O O . ALA A 1 95 ? -14.660 1.920 35.531 1.00 77.75 95 ALA A O 1
ATOM 747 N N . ARG A 1 96 ? -14.565 2.188 33.307 1.00 70.25 96 ARG A N 1
ATOM 748 C CA . ARG A 1 96 ? -15.776 3.024 33.222 1.00 70.25 96 ARG A CA 1
ATOM 749 C C . ARG A 1 96 ? -17.067 2.228 33.355 1.00 70.25 96 ARG A C 1
ATOM 751 O O . ARG A 1 96 ? -17.967 2.664 34.064 1.00 70.25 96 ARG A O 1
ATOM 758 N N . LEU A 1 97 ? -17.146 1.059 32.722 1.00 72.06 97 LEU A N 1
ATOM 759 C CA . LEU A 1 97 ? -18.319 0.189 32.821 1.00 72.06 97 LEU A CA 1
ATOM 760 C C . LEU A 1 97 ? -18.510 -0.368 34.236 1.00 72.06 97 LEU A C 1
ATOM 762 O O . LEU A 1 97 ? -19.638 -0.464 34.689 1.00 72.06 97 LEU A O 1
ATOM 766 N N . GLN A 1 98 ? -17.431 -0.681 34.959 1.00 73.00 98 GLN A N 1
ATOM 767 C CA . GLN A 1 98 ? -17.521 -1.116 36.360 1.00 73.00 98 GLN A CA 1
ATOM 768 C C . GLN A 1 98 ? -17.971 0.001 37.314 1.00 73.00 98 GLN A C 1
ATOM 770 O O . GLN A 1 98 ? -18.515 -0.296 38.371 1.00 73.00 98 GLN A O 1
ATOM 775 N N . GLY A 1 99 ? -17.762 1.270 36.948 1.00 65.75 99 GLY A N 1
ATOM 776 C CA . GLY A 1 99 ? -18.260 2.423 37.703 1.00 65.75 99 GLY A CA 1
ATOM 777 C C . GLY A 1 99 ? -19.721 2.792 37.409 1.00 65.75 99 GLY A C 1
ATOM 778 O O . GLY A 1 99 ? -20.306 3.555 38.171 1.00 65.75 99 GLY A O 1
ATOM 779 N N . MET A 1 100 ? -20.315 2.268 36.329 1.00 66.75 100 MET A N 1
ATOM 780 C CA . MET A 1 100 ? -21.746 2.380 36.022 1.00 66.75 100 MET A CA 1
ATOM 781 C C . MET A 1 100 ? -22.452 1.105 36.496 1.00 66.75 100 MET A C 1
ATOM 783 O O . MET A 1 100 ? -22.520 0.119 35.764 1.00 66.75 100 MET A O 1
ATOM 787 N N . SER A 1 101 ? -22.956 1.106 37.728 1.00 58.31 101 SER A N 1
ATOM 788 C CA . SER A 1 101 ? -23.763 0.008 38.263 1.00 58.31 101 SER A CA 1
ATOM 789 C C . SER A 1 101 ? -25.014 -0.248 37.405 1.00 58.31 101 SER A C 1
ATOM 791 O O . SER A 1 101 ? -25.566 0.662 36.777 1.00 58.31 101 SER A O 1
ATOM 793 N N . LEU A 1 102 ? -25.461 -1.511 37.383 1.00 63.38 102 LEU A N 1
ATOM 794 C CA . LEU A 1 102 ? -26.681 -1.987 36.707 1.00 63.38 102 LEU A CA 1
ATOM 795 C C . LEU A 1 102 ? -27.956 -1.245 37.154 1.00 63.38 102 LEU A C 1
ATOM 797 O O . LEU A 1 102 ? -28.968 -1.326 36.462 1.00 63.38 102 LEU A O 1
ATOM 801 N N . ASP A 1 103 ? -27.882 -0.457 38.229 1.00 66.44 103 ASP A N 1
ATOM 802 C CA . ASP A 1 103 ? -28.950 0.380 38.780 1.00 66.44 103 ASP A CA 1
ATOM 803 C C . ASP A 1 103 ? -29.639 1.257 37.720 1.00 66.44 103 ASP A C 1
ATOM 805 O O . ASP A 1 103 ? -30.851 1.450 37.757 1.00 66.44 103 ASP A O 1
ATOM 809 N N . PHE A 1 104 ? -28.897 1.773 36.732 1.00 66.62 104 PHE A N 1
ATOM 810 C CA . PHE A 1 104 ? -29.485 2.584 35.657 1.00 66.62 104 PHE A CA 1
ATOM 811 C C . PHE A 1 104 ? -30.266 1.758 34.626 1.00 66.62 104 PHE A C 1
ATOM 813 O O . PHE A 1 104 ? -31.161 2.291 33.967 1.00 66.62 104 PHE A O 1
ATOM 820 N N . GLU A 1 105 ? -29.921 0.482 34.448 1.00 67.44 105 GLU A N 1
ATOM 821 C CA . GLU A 1 105 ? -30.616 -0.427 33.533 1.00 67.44 105 GLU A CA 1
ATOM 822 C C . GLU A 1 105 ? -31.839 -1.051 34.218 1.00 67.44 105 GLU A C 1
ATOM 824 O O . GLU A 1 105 ? -32.897 -1.127 33.594 1.00 67.44 105 GLU A O 1
ATOM 829 N N . GLU A 1 106 ? -31.740 -1.383 35.509 1.00 71.69 106 GLU A N 1
ATOM 830 C CA . GLU A 1 106 ? -32.870 -1.811 36.346 1.00 71.69 106 GLU A CA 1
ATOM 831 C C . GLU A 1 106 ? -33.908 -0.691 36.493 1.00 71.69 106 GLU A C 1
ATOM 833 O O . GLU A 1 106 ? -35.059 -0.885 36.110 1.00 71.69 106 GLU A O 1
ATOM 838 N N . ALA A 1 107 ? -33.501 0.528 36.875 1.00 71.81 107 ALA A N 1
ATOM 839 C CA . ALA A 1 107 ? -34.424 1.662 36.990 1.00 71.81 107 ALA A CA 1
ATOM 840 C C . ALA A 1 107 ? -35.085 2.038 35.649 1.00 71.81 107 ALA A C 1
ATOM 842 O O . ALA A 1 107 ? -36.243 2.452 35.602 1.00 71.81 107 ALA A O 1
ATOM 843 N N . ALA A 1 108 ? -34.374 1.895 34.527 1.00 68.88 108 ALA A N 1
ATOM 844 C CA . ALA A 1 108 ? -34.957 2.126 33.207 1.00 68.88 108 ALA A CA 1
ATOM 845 C C . ALA A 1 108 ? -35.936 1.013 32.797 1.00 68.88 108 ALA A C 1
ATOM 847 O O . ALA A 1 108 ? -36.928 1.298 32.120 1.00 68.88 108 ALA A O 1
ATOM 848 N N . THR A 1 109 ? -35.673 -0.227 33.212 1.00 73.88 109 THR A N 1
ATOM 849 C CA . THR A 1 109 ? -36.556 -1.379 32.982 1.00 73.88 109 THR A CA 1
ATOM 850 C C . THR A 1 109 ? -37.827 -1.266 33.825 1.00 73.88 109 THR A C 1
ATOM 852 O O . THR A 1 109 ? -38.912 -1.503 33.293 1.00 73.88 109 THR A O 1
ATOM 855 N N . ASP A 1 110 ? -37.726 -0.778 35.065 1.00 81.81 110 ASP A N 1
ATOM 856 C CA . ASP A 1 110 ? -38.875 -0.453 35.924 1.00 81.81 110 ASP A CA 1
ATOM 857 C C . ASP A 1 110 ? -39.773 0.634 35.309 1.00 81.81 110 ASP A C 1
ATOM 859 O O . ASP A 1 110 ? -40.998 0.582 35.413 1.00 81.81 110 ASP A O 1
ATOM 863 N N . LEU A 1 111 ? -39.184 1.590 34.582 1.00 81.25 111 LEU A N 1
ATOM 864 C CA . LEU A 1 111 ? -39.907 2.589 33.785 1.00 81.25 111 LEU A CA 1
ATOM 865 C C . LEU A 1 111 ? -40.296 2.115 32.365 1.00 81.25 111 LEU A C 1
ATOM 867 O O . LEU A 1 111 ? -40.711 2.931 31.535 1.00 81.25 111 LEU A O 1
ATOM 871 N N . TYR A 1 112 ? -40.183 0.817 32.058 1.00 76.75 112 TYR A N 1
ATOM 872 C CA . TYR A 1 112 ? -40.518 0.212 30.757 1.00 76.75 112 TYR A CA 1
ATOM 873 C C . TYR A 1 112 ? -39.746 0.800 29.553 1.00 76.75 112 TYR A C 1
ATOM 875 O O . TYR A 1 112 ? -40.199 0.761 28.402 1.00 76.75 112 TYR A O 1
ATOM 883 N N . ALA A 1 113 ? -38.565 1.380 29.784 1.00 78.81 113 ALA A N 1
ATOM 884 C CA . ALA A 1 113 ? -37.740 1.960 28.733 1.00 78.81 113 ALA A CA 1
ATOM 885 C C .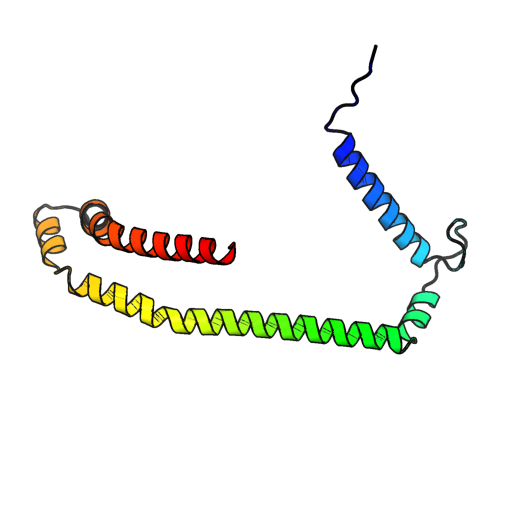 ALA A 1 113 ? -36.899 0.884 28.023 1.00 78.81 113 ALA A C 1
ATOM 887 O O . ALA A 1 113 ? -36.236 0.063 28.647 1.00 78.81 113 ALA A O 1
ATOM 888 N N . SER A 1 114 ? -36.876 0.906 26.685 1.00 81.19 114 SER A N 1
ATOM 889 C CA . SER A 1 114 ? -36.086 -0.050 25.901 1.00 81.19 114 SER A CA 1
ATOM 890 C C . SER A 1 114 ? -34.576 0.209 26.003 1.00 81.19 114 SER A C 1
ATOM 892 O O . SER A 1 114 ? -34.133 1.360 26.020 1.00 81.19 114 SER A O 1
ATOM 894 N N . ARG A 1 115 ? -33.767 -0.863 25.963 1.00 74.06 115 ARG A N 1
ATOM 895 C CA . ARG A 1 115 ? -32.288 -0.835 26.048 1.00 74.06 115 ARG A CA 1
ATOM 896 C C . ARG A 1 115 ? -31.635 0.193 25.117 1.00 74.06 115 ARG A C 1
ATOM 898 O O . ARG A 1 115 ? -30.685 0.873 25.494 1.00 74.06 115 ARG A O 1
ATOM 905 N N . TRP A 1 116 ? -32.181 0.368 23.915 1.00 81.31 116 TRP A N 1
ATOM 906 C CA . TRP A 1 116 ? -31.700 1.373 22.965 1.00 81.31 116 TRP A CA 1
ATOM 907 C C . TRP A 1 116 ? -31.949 2.817 23.426 1.00 81.31 116 TRP A C 1
ATOM 909 O O . TRP A 1 116 ? -31.102 3.692 23.237 1.00 81.31 116 TRP A O 1
ATOM 919 N N . LYS A 1 117 ? -33.103 3.076 24.051 1.00 80.50 117 LYS A N 1
ATOM 920 C CA . LYS A 1 117 ? -33.484 4.393 24.574 1.00 80.50 117 LYS A CA 1
ATOM 921 C C . LYS A 1 117 ? -32.641 4.761 25.797 1.00 80.50 117 LYS A C 1
ATOM 923 O O . LYS A 1 117 ? -32.185 5.901 25.877 1.00 80.50 117 LYS A O 1
ATOM 928 N N . THR A 1 118 ? -32.379 3.798 26.681 1.00 80.31 118 THR A N 1
ATOM 929 C CA . THR A 1 118 ? -31.506 3.952 27.858 1.00 80.31 118 THR A CA 1
ATOM 930 C C . THR A 1 118 ? -30.058 4.204 27.447 1.00 80.31 118 THR A C 1
ATOM 932 O O . THR A 1 118 ? -29.460 5.185 27.884 1.00 80.31 118 THR A O 1
ATOM 935 N N . PHE A 1 119 ? -29.528 3.416 26.506 1.00 81.81 119 PHE A N 1
ATOM 936 C CA . PHE A 1 119 ? -28.175 3.605 25.980 1.00 81.81 119 PHE A CA 1
ATOM 937 C C . PHE A 1 119 ? -27.963 5.011 25.408 1.00 81.81 119 PHE A C 1
ATOM 939 O O . PHE A 1 119 ? -27.008 5.694 25.770 1.00 81.81 119 PHE A O 1
ATOM 946 N N . ARG A 1 120 ? -28.869 5.481 24.539 1.00 83.81 120 ARG A N 1
ATOM 947 C CA . ARG A 1 120 ? -28.723 6.793 23.888 1.00 83.81 120 ARG A CA 1
ATOM 948 C C . ARG A 1 120 ? -28.919 7.981 24.826 1.00 83.81 120 ARG A C 1
ATOM 950 O O . ARG A 1 120 ? -28.319 9.022 24.578 1.00 83.81 120 ARG A O 1
ATOM 957 N N . ARG A 1 121 ? -29.782 7.867 25.841 1.00 81.25 121 ARG A N 1
ATOM 958 C CA . ARG A 1 121 ? -30.121 8.993 26.732 1.00 81.25 121 ARG A CA 1
ATOM 959 C C . ARG A 1 121 ? -29.316 9.040 28.024 1.00 81.25 121 ARG A C 1
ATOM 961 O O . ARG A 1 121 ? -29.203 10.122 28.582 1.00 81.25 121 ARG A O 1
ATOM 968 N N . VAL A 1 122 ? -28.794 7.911 28.495 1.00 76.62 122 VAL A N 1
ATOM 969 C CA . VAL A 1 122 ? -28.104 7.822 29.789 1.00 76.62 122 VAL A CA 1
ATOM 970 C C . VAL A 1 122 ? -26.636 7.480 29.578 1.00 76.62 122 VAL A C 1
ATOM 972 O O . VAL A 1 122 ? -25.767 8.277 29.914 1.00 76.62 122 VAL A O 1
ATOM 975 N N . THR A 1 123 ? -26.346 6.339 28.951 1.00 79.81 123 THR A N 1
ATOM 976 C CA . THR A 1 123 ? -24.970 5.846 28.797 1.00 79.81 123 THR A CA 1
ATOM 977 C C . THR A 1 123 ? -24.154 6.738 27.863 1.00 79.81 123 THR A C 1
ATOM 979 O O . THR A 1 123 ? -23.113 7.247 28.254 1.00 79.81 123 THR A O 1
ATOM 982 N N . LEU A 1 124 ? -24.644 6.990 26.646 1.00 83.12 124 LEU A N 1
ATOM 983 C CA . LEU A 1 124 ? -23.940 7.751 25.611 1.00 83.12 124 LEU A CA 1
ATOM 984 C C . LEU A 1 124 ? -23.493 9.162 26.059 1.00 83.12 124 LEU A C 1
ATOM 986 O O . LEU A 1 124 ? -22.323 9.475 25.843 1.00 83.12 124 LEU A O 1
ATOM 990 N N . PRO A 1 125 ? -24.336 10.010 26.692 1.00 83.19 125 PRO A N 1
ATOM 991 C CA . PRO A 1 125 ? -23.893 11.319 27.180 1.00 83.19 125 PRO A CA 1
ATOM 992 C C . PRO A 1 125 ? -22.894 11.239 28.345 1.00 83.19 125 PRO A C 1
ATOM 994 O O . PRO A 1 125 ? -22.082 12.149 28.483 1.00 83.19 125 PRO A O 1
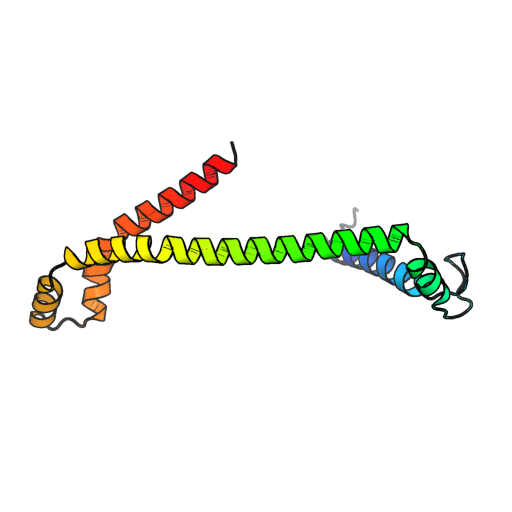ATOM 997 N N . LEU A 1 126 ? -22.899 10.160 29.139 1.00 77.75 126 LEU A N 1
ATOM 998 C CA . LEU A 1 126 ? -21.955 9.974 30.249 1.00 77.75 126 LEU A CA 1
ATOM 999 C C . LEU A 1 126 ? -20.526 9.650 29.781 1.00 77.75 126 LEU A C 1
ATOM 1001 O O . LEU A 1 126 ? -19.564 10.127 30.374 1.00 77.75 126 LEU A O 1
ATOM 1005 N N . ILE A 1 127 ? -20.378 8.860 28.713 1.00 82.25 127 ILE A N 1
ATOM 1006 C CA . ILE A 1 127 ? -19.072 8.509 28.106 1.00 82.25 127 ILE A CA 1
ATOM 1007 C C . ILE A 1 127 ? -18.604 9.534 27.062 1.00 82.25 127 ILE A C 1
ATOM 1009 O O . ILE A 1 127 ? -17.430 9.551 26.687 1.00 82.25 127 ILE A O 1
ATOM 1013 N N . LEU A 1 128 ? -19.504 10.408 26.604 1.00 85.69 128 LEU A N 1
ATOM 1014 C CA . LEU A 1 128 ? -19.216 11.493 25.666 1.00 85.69 128 LEU A CA 1
ATOM 1015 C C . LEU A 1 128 ? -18.034 12.393 26.088 1.00 85.69 128 LEU A C 1
ATOM 1017 O O . LEU A 1 128 ? -17.165 12.614 25.243 1.00 85.69 128 LEU A O 1
ATOM 1021 N N . PRO A 1 129 ? -17.942 12.909 27.336 1.00 79.12 129 PRO A N 1
ATOM 1022 C CA . PRO A 1 129 ? -16.833 13.781 27.739 1.00 79.12 129 PRO A CA 1
ATOM 1023 C C . PRO A 1 129 ? -15.459 13.098 27.653 1.00 79.12 129 PRO A C 1
ATOM 1025 O O . PRO A 1 129 ? -14.493 13.740 27.242 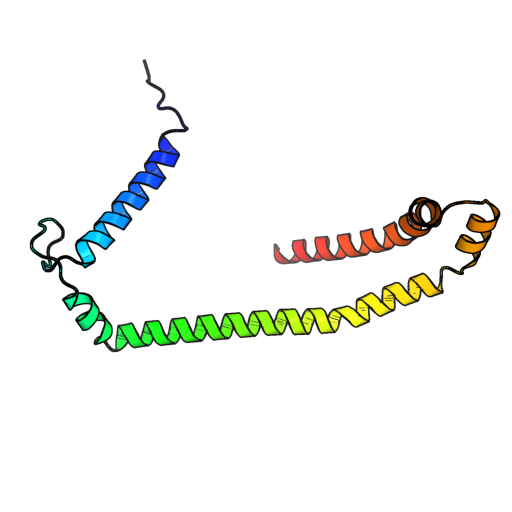1.00 79.12 129 PRO A O 1
ATOM 1028 N N . ASP A 1 130 ? -15.370 11.796 27.942 1.00 80.31 130 ASP A N 1
ATOM 1029 C CA . ASP A 1 130 ? -14.127 11.023 27.794 1.00 80.31 130 ASP A CA 1
ATOM 1030 C C . ASP A 1 130 ? -13.756 10.821 26.313 1.00 80.31 130 ASP A C 1
ATOM 1032 O O . ASP A 1 130 ? -12.588 10.941 25.934 1.00 80.31 130 ASP A O 1
ATOM 1036 N N . LEU A 1 131 ? -14.745 10.578 25.446 1.00 81.75 131 LEU A N 1
ATOM 1037 C CA . LEU A 1 131 ? -14.522 10.459 24.002 1.00 81.75 131 LEU A CA 1
ATOM 1038 C C . LEU A 1 131 ? -14.021 11.784 23.401 1.00 81.75 131 LEU A C 1
ATOM 1040 O O . LEU A 1 131 ? -13.113 11.789 22.566 1.00 81.75 131 LEU A O 1
ATOM 1044 N N . PHE A 1 132 ? -14.571 12.911 23.864 1.00 87.75 132 PHE A N 1
ATOM 1045 C CA . PHE A 1 132 ? -14.117 14.248 23.479 1.00 87.75 132 PHE A CA 1
ATOM 1046 C C . PHE A 1 132 ? -12.698 14.545 23.967 1.00 87.75 132 PHE A C 1
ATOM 1048 O O . PHE A 1 132 ? -11.899 15.074 23.193 1.00 87.75 132 PHE A O 1
ATOM 1055 N N . ALA A 1 133 ? -12.352 14.177 25.203 1.00 82.44 133 ALA A N 1
ATOM 1056 C CA . ALA A 1 133 ? -10.995 14.334 25.724 1.00 82.44 133 ALA A CA 1
ATOM 1057 C C . ALA A 1 133 ? -9.974 13.517 24.909 1.00 82.44 133 ALA A C 1
ATOM 1059 O O . ALA A 1 133 ? -8.917 14.035 24.538 1.00 82.44 133 ALA A O 1
ATOM 1060 N N . GLY A 1 134 ? -10.316 12.273 24.551 1.00 78.75 134 GLY A N 1
ATOM 1061 C CA . GLY A 1 134 ? -9.497 11.431 23.675 1.00 78.75 134 GLY A CA 1
ATOM 1062 C C . GLY A 1 134 ? -9.317 12.023 22.272 1.00 78.75 134 GLY A C 1
ATOM 1063 O O . GLY A 1 134 ? -8.195 12.088 21.764 1.00 78.75 134 GLY A O 1
ATOM 1064 N N . ALA A 1 135 ? -10.396 12.523 21.663 1.00 83.00 135 ALA A N 1
ATOM 1065 C CA . ALA A 1 135 ? -10.339 13.186 20.360 1.00 83.00 135 ALA A CA 1
ATOM 1066 C C . ALA A 1 135 ? -9.491 14.472 20.393 1.00 83.00 135 ALA A C 1
ATOM 1068 O O . ALA A 1 135 ? -8.712 14.726 19.471 1.00 83.00 135 ALA A O 1
ATOM 1069 N N . LEU A 1 136 ? -9.591 15.259 21.470 1.00 86.56 136 LEU A N 1
ATOM 1070 C CA . LEU A 1 136 ? -8.808 16.480 21.658 1.00 86.56 136 LEU A CA 1
ATOM 1071 C C . LEU A 1 136 ? -7.310 16.183 21.811 1.00 86.56 136 LEU A C 1
ATOM 1073 O O . LEU A 1 136 ? -6.495 16.882 21.214 1.00 86.56 136 LEU A O 1
ATOM 1077 N N . LEU A 1 137 ? -6.940 15.136 22.555 1.00 82.94 137 LEU A N 1
ATOM 1078 C CA . LEU A 1 137 ? -5.545 14.707 22.716 1.00 82.94 137 LEU A CA 1
ATOM 1079 C C . LEU A 1 137 ? -4.913 14.276 21.384 1.00 82.94 137 LEU A C 1
ATOM 1081 O O . LEU A 1 137 ? -3.783 14.666 21.084 1.00 82.94 137 LEU A O 1
ATOM 1085 N N . VAL A 1 138 ? -5.648 13.528 20.553 1.00 82.75 138 VAL A N 1
ATOM 1086 C CA . VAL A 1 138 ? -5.192 13.149 19.202 1.00 82.75 138 VAL A CA 1
ATOM 1087 C C . VAL A 1 138 ? -5.039 14.384 18.309 1.00 82.75 138 VAL A C 1
ATOM 1089 O O . VAL A 1 138 ? -4.022 14.536 17.630 1.00 82.75 138 VAL A O 1
ATOM 1092 N N . ALA A 1 139 ? -6.011 15.298 18.345 1.00 79.88 139 ALA A N 1
ATOM 1093 C CA . ALA A 1 139 ? -5.965 16.535 17.570 1.00 79.88 139 ALA A CA 1
ATOM 1094 C C . ALA A 1 139 ? -4.828 17.476 18.009 1.00 79.88 139 ALA A C 1
ATOM 1096 O O . ALA A 1 139 ? -4.230 18.151 17.171 1.00 79.88 139 ALA A O 1
ATOM 1097 N N . ALA A 1 140 ? -4.517 17.521 19.307 1.00 80.00 140 ALA A N 1
ATOM 1098 C CA . ALA A 1 140 ? -3.416 18.308 19.851 1.00 80.00 140 ALA A CA 1
ATOM 1099 C C . ALA A 1 140 ? -2.055 17.746 19.422 1.00 80.00 140 ALA A C 1
ATOM 1101 O O . ALA A 1 140 ? -1.185 18.512 19.008 1.00 80.00 140 ALA A O 1
ATOM 1102 N N . ARG A 1 141 ? -1.892 16.415 19.443 1.00 72.25 141 ARG A N 1
ATOM 1103 C CA . ARG A 1 141 ? -0.657 15.752 19.006 1.00 72.25 141 ARG A CA 1
ATOM 1104 C C . ARG A 1 141 ? -0.347 16.057 17.538 1.00 72.25 141 ARG A C 1
ATOM 1106 O O . ARG A 1 141 ? 0.736 16.543 17.254 1.00 72.25 141 ARG A O 1
ATOM 1113 N N . GLY A 1 142 ? -1.338 15.956 16.646 1.00 75.19 142 GLY A N 1
ATOM 1114 C CA . GLY A 1 142 ? -1.174 16.283 15.218 1.00 75.19 142 GLY A CA 1
ATOM 1115 C C . GLY A 1 142 ? -0.863 17.756 14.895 1.00 75.19 142 GLY A C 1
ATOM 1116 O O . GLY A 1 142 ? -0.591 18.096 13.740 1.00 75.19 142 GLY A O 1
ATOM 1117 N N . ARG A 1 143 ? -0.942 18.655 15.887 1.00 65.50 143 ARG A N 1
ATOM 1118 C CA . ARG A 1 143 ? -0.581 20.075 15.757 1.00 65.50 143 ARG A CA 1
ATOM 1119 C C . ARG A 1 143 ? 0.863 20.345 16.197 1.00 65.50 143 ARG A C 1
ATOM 1121 O O . ARG A 1 143 ? 1.455 21.295 15.699 1.00 65.50 143 ARG A O 1
ATOM 1128 N N . ALA A 1 144 ? 1.417 19.508 17.077 1.00 63.34 144 ALA A N 1
ATOM 1129 C CA . ALA A 1 144 ? 2.809 19.581 17.516 1.00 63.34 144 ALA A CA 1
ATOM 1130 C C . ALA A 1 144 ? 3.785 19.164 16.404 1.00 63.34 144 ALA A C 1
ATOM 1132 O O . ALA A 1 144 ? 4.862 19.729 16.298 1.00 63.34 144 ALA A O 1
ATOM 1133 N N . ASP A 1 145 ? 3.368 18.258 15.519 1.00 62.97 145 ASP A N 1
ATOM 1134 C CA . ASP A 1 145 ? 4.179 17.756 14.400 1.00 62.97 145 ASP A CA 1
ATOM 1135 C C . ASP A 1 145 ? 4.433 18.806 13.288 1.00 62.97 145 ASP A C 1
ATOM 1137 O O . ASP A 1 145 ? 5.113 18.516 12.304 1.00 62.97 145 ASP A O 1
ATOM 1141 N N . ARG A 1 146 ? 3.830 20.003 13.391 1.00 55.81 146 ARG A N 1
ATOM 1142 C CA . ARG A 1 146 ? 3.893 21.080 12.381 1.00 55.81 146 ARG A CA 1
ATOM 1143 C C . ARG A 1 146 ? 4.636 22.344 12.839 1.00 55.81 146 ARG A C 1
ATOM 1145 O O . ARG A 1 146 ? 4.629 23.318 12.086 1.00 55.81 146 ARG A O 1
ATOM 1152 N N . LEU A 1 147 ? 5.214 22.351 14.040 1.00 54.44 147 LEU A N 1
ATOM 1153 C CA . LEU A 1 147 ? 6.048 23.437 14.578 1.00 54.44 147 LEU A CA 1
ATOM 1154 C C . LEU A 1 147 ? 7.494 22.955 14.705 1.00 54.44 147 LEU A C 1
ATOM 1156 O O . LEU A 1 147 ? 8.391 23.788 14.458 1.00 54.44 147 LEU A O 1
#

Foldseek 3Di:
DDDPDDPVCVVVVVVVVVVVVVVLVVVCCQAPDPDSPDGDDGHDVVVVVQCPPPVNVVVVVVVVVVVVVVVVVVVVVVVVVCVVCVVVVVVVVVVVVVVDDCVLVVVCVVVVHDPVRSCVPPVCVVCVVVVVVVVVVVVVVVVVVVD

pLDDT: mean 82.13, std 11.5, range [42.25, 97.31]